Protein AF-U1PRG2-F1 (afdb_monomer_lite)

Structure (mmCIF, N/CA/C/O backbone):
data_AF-U1PRG2-F1
#
_entry.id   AF-U1PRG2-F1
#
loop_
_atom_site.group_PDB
_atom_site.id
_atom_site.type_symbol
_atom_site.label_atom_id
_atom_site.label_alt_id
_atom_site.label_comp_id
_atom_site.label_asym_id
_atom_site.label_entity_id
_atom_site.label_seq_id
_atom_site.pdbx_PDB_ins_code
_atom_site.Cartn_x
_atom_site.Cartn_y
_atom_site.Cartn_z
_atom_site.occupancy
_atom_site.B_iso_or_equiv
_atom_site.auth_seq_id
_atom_site.auth_comp_id
_atom_site.auth_asym_id
_atom_site.auth_atom_id
_atom_site.pdbx_PDB_model_num
ATOM 1 N N . ARG A 1 1 ? -8.697 2.545 30.365 1.00 56.06 1 ARG A N 1
ATOM 2 C CA . ARG A 1 1 ? -8.235 3.653 29.489 1.00 56.06 1 ARG A CA 1
ATOM 3 C C . ARG A 1 1 ? -9.426 4.117 28.669 1.00 56.06 1 ARG A C 1
ATOM 5 O O . ARG A 1 1 ? -9.929 3.310 27.898 1.00 56.06 1 ARG A O 1
ATOM 12 N N . VAL A 1 2 ? -9.858 5.362 28.855 1.00 62.38 2 VAL A N 1
ATOM 13 C CA . VAL A 1 2 ? -10.954 5.982 28.093 1.00 62.38 2 VAL A CA 1
ATOM 14 C C . VAL A 1 2 ? -10.570 6.050 26.608 1.00 62.38 2 VAL A C 1
ATOM 16 O O . VAL A 1 2 ? -9.431 6.397 26.282 1.00 62.38 2 VAL A O 1
ATOM 19 N N . LEU A 1 3 ? -11.477 5.633 25.718 1.00 66.38 3 LEU A N 1
ATOM 20 C CA . LEU A 1 3 ? -11.250 5.622 24.262 1.00 66.38 3 LEU A CA 1
ATOM 21 C C . LEU A 1 3 ? -11.693 6.925 23.596 1.00 66.38 3 LEU A C 1
ATOM 23 O O . LEU A 1 3 ? -11.062 7.350 22.633 1.00 66.38 3 LEU A O 1
ATOM 27 N N . ALA A 1 4 ? -12.755 7.530 24.119 1.00 67.94 4 ALA A N 1
ATOM 28 C CA . ALA A 1 4 ? -13.293 8.824 23.736 1.00 67.94 4 ALA A CA 1
ATOM 29 C C . ALA A 1 4 ? -14.136 9.347 24.908 1.00 67.94 4 ALA A C 1
ATOM 31 O O . ALA A 1 4 ? -14.761 8.549 25.603 1.00 67.94 4 ALA A O 1
ATOM 32 N N . ALA A 1 5 ? -14.139 10.659 25.120 1.00 66.69 5 ALA A N 1
ATOM 33 C CA . ALA A 1 5 ? -15.022 11.344 26.057 1.00 66.69 5 ALA A CA 1
ATOM 34 C C . ALA A 1 5 ? -15.540 12.613 25.376 1.00 66.69 5 ALA A C 1
ATOM 36 O O . ALA A 1 5 ? -14.806 13.244 24.611 1.00 66.69 5 ALA A O 1
ATOM 37 N N . ARG A 1 6 ? -16.801 12.964 25.623 1.00 69.38 6 ARG A N 1
ATOM 38 C CA . ARG A 1 6 ? -17.413 14.202 25.138 1.00 69.38 6 ARG A CA 1
ATO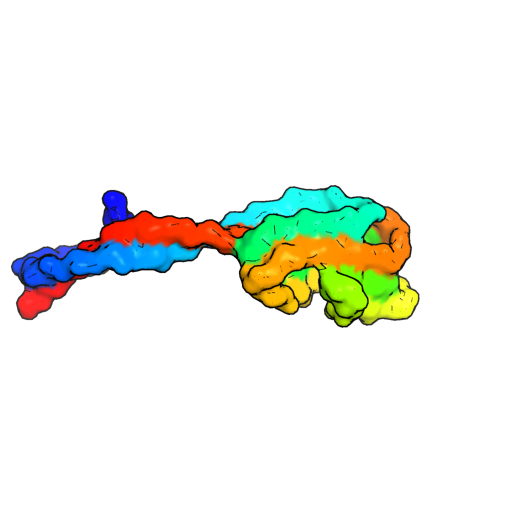M 39 C C . ARG A 1 6 ? -18.466 14.661 26.145 1.00 69.38 6 ARG A C 1
ATOM 41 O O . ARG A 1 6 ? -19.337 13.869 26.481 1.00 69.38 6 ARG A O 1
ATOM 48 N N . GLY A 1 7 ? -18.402 15.932 26.544 1.00 72.50 7 GLY A N 1
ATOM 49 C CA . GLY A 1 7 ? -19.321 16.525 27.522 1.00 72.50 7 GLY A CA 1
ATOM 50 C C . GLY A 1 7 ? -19.044 16.089 28.963 1.00 72.50 7 GLY A C 1
ATOM 51 O O . GLY A 1 7 ? -18.035 15.434 29.226 1.00 72.50 7 GLY A O 1
ATOM 52 N N . ASP A 1 8 ? -19.958 16.462 29.858 1.00 72.81 8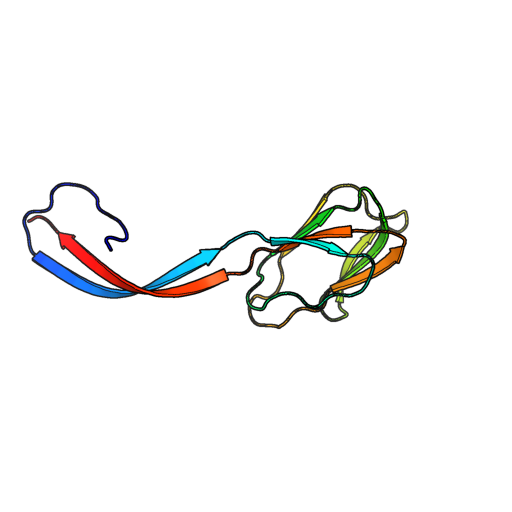 ASP A N 1
ATOM 53 C CA . ASP A 1 8 ? -19.983 16.066 31.270 1.00 72.81 8 ASP A CA 1
ATOM 54 C C . ASP A 1 8 ? -21.298 15.318 31.559 1.00 72.81 8 ASP A C 1
ATOM 56 O O . ASP A 1 8 ? -22.299 15.933 31.925 1.00 72.81 8 ASP A O 1
ATOM 60 N N . PRO A 1 9 ? -21.368 14.018 31.222 1.00 70.81 9 PRO A N 1
ATOM 61 C CA . PRO A 1 9 ? -22.609 13.260 31.283 1.00 70.81 9 PRO A CA 1
ATOM 62 C C . PRO A 1 9 ? -22.899 12.765 32.706 1.00 70.81 9 PRO A C 1
ATOM 64 O O . PRO A 1 9 ? -22.091 12.076 33.323 1.00 70.81 9 PRO A O 1
ATOM 67 N N . ASN A 1 10 ? -24.103 13.053 33.187 1.00 72.12 10 ASN A N 1
ATOM 68 C CA . ASN A 1 10 ? -24.580 12.804 34.549 1.00 72.12 10 ASN A CA 1
ATOM 69 C C . ASN A 1 10 ? -25.712 11.749 34.637 1.00 72.12 10 ASN A C 1
ATOM 71 O O . ASN A 1 10 ? -26.477 11.761 35.596 1.00 72.12 10 ASN A O 1
ATOM 75 N N . GLY A 1 11 ? -25.791 10.812 33.681 1.00 77.19 11 GLY A N 1
ATOM 76 C CA . GLY A 1 11 ? -26.823 9.757 33.622 1.00 77.19 11 GLY A CA 1
ATOM 77 C C . GLY A 1 11 ? -26.287 8.316 33.503 1.00 77.19 11 GLY A C 1
ATOM 78 O O . GLY A 1 11 ? -25.240 7.960 34.054 1.00 77.19 11 GLY A O 1
ATOM 79 N N . VAL A 1 12 ? -27.022 7.436 32.809 1.00 85.19 12 VAL A N 1
ATOM 80 C CA . VAL A 1 12 ? -26.756 5.979 32.768 1.00 85.19 12 VAL A CA 1
ATOM 81 C C . VAL A 1 12 ? -25.486 5.634 31.983 1.00 85.19 12 VAL A C 1
ATOM 83 O O . VAL A 1 12 ? -25.267 6.115 30.871 1.00 85.19 12 VAL A O 1
ATOM 86 N N . THR A 1 13 ? -24.669 4.721 32.530 1.00 85.50 13 THR A N 1
ATOM 87 C CA . THR A 1 13 ? -23.452 4.208 31.876 1.00 85.50 13 THR A CA 1
ATOM 88 C C . THR A 1 13 ? -23.661 2.823 31.256 1.00 85.50 13 THR A C 1
ATOM 90 O O . THR A 1 13 ? -23.933 1.840 31.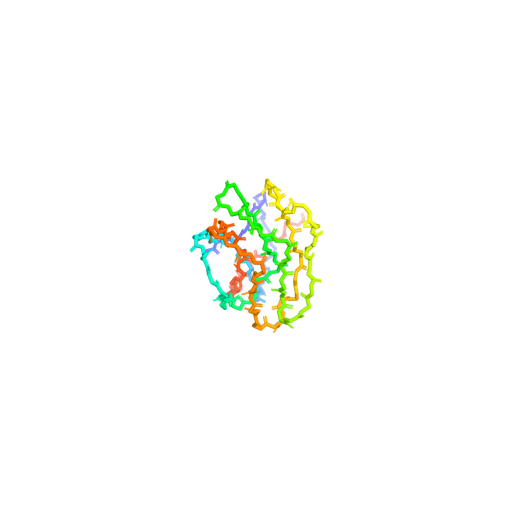944 1.00 85.50 13 THR A O 1
ATOM 93 N N . HIS A 1 14 ? -23.443 2.716 29.945 1.00 87.69 14 HIS A N 1
ATOM 94 C CA . HIS A 1 14 ? -23.423 1.462 29.195 1.00 87.69 14 HIS A CA 1
ATOM 95 C C . HIS A 1 14 ? -21.996 0.986 28.919 1.00 87.69 14 HIS A C 1
ATOM 97 O O . HIS A 1 14 ? -21.130 1.759 28.515 1.00 87.69 14 HIS A O 1
ATOM 103 N N . CYS A 1 15 ? -21.769 -0.323 29.048 1.00 90.06 15 CYS A N 1
ATOM 104 C CA . CYS A 1 15 ? -20.469 -0.954 28.830 1.00 90.06 15 CYS A CA 1
ATOM 105 C C . CYS A 1 15 ? -20.528 -2.006 27.709 1.00 90.06 15 CYS A C 1
ATOM 107 O O . CYS A 1 15 ? -21.413 -2.873 27.683 1.00 90.06 15 CYS A O 1
ATOM 109 N N . ARG A 1 16 ? -19.577 -1.944 26.766 1.00 91.94 16 ARG A N 1
ATOM 110 C CA . ARG A 1 16 ? -19.420 -2.911 25.665 1.00 91.94 16 ARG A CA 1
ATOM 111 C C . ARG A 1 16 ? -17.953 -3.255 25.416 1.00 91.94 16 ARG A C 1
ATOM 113 O O . ARG A 1 16 ? -17.068 -2.411 25.539 1.00 91.94 16 ARG A O 1
ATOM 120 N N . ILE A 1 17 ? -17.688 -4.497 25.005 1.00 94.12 17 ILE A N 1
ATOM 121 C CA . ILE A 1 17 ? -16.381 -4.882 24.459 1.00 94.12 17 ILE A CA 1
ATOM 122 C C . ILE A 1 17 ? -16.348 -4.511 22.978 1.00 94.12 17 ILE A C 1
ATOM 124 O O . ILE A 1 17 ? -17.138 -5.018 22.186 1.00 94.12 17 ILE A O 1
ATOM 128 N N . VAL A 1 18 ? -15.407 -3.653 22.601 1.00 94.06 18 VAL A N 1
ATOM 129 C CA . VAL A 1 18 ? -15.213 -3.181 21.227 1.00 94.06 18 VAL A CA 1
ATOM 130 C C . VAL A 1 18 ? -13.844 -3.594 20.696 1.00 94.06 18 VAL A C 1
ATOM 132 O O . VAL A 1 18 ? -12.909 -3.860 21.456 1.00 94.06 18 VAL A O 1
ATOM 135 N N . THR A 1 19 ? -13.704 -3.635 19.372 1.00 94.69 19 THR A N 1
ATOM 136 C CA . THR A 1 19 ? -12.414 -3.853 18.707 1.00 94.69 19 THR A CA 1
ATOM 137 C C . THR A 1 19 ? -11.898 -2.532 18.158 1.00 94.69 19 THR A C 1
ATOM 139 O O . THR A 1 19 ? -12.519 -1.941 17.282 1.00 94.69 19 THR A O 1
ATOM 142 N N . VAL A 1 20 ? -10.737 -2.086 18.635 1.00 92.44 20 VAL A N 1
ATOM 143 C CA . VAL A 1 20 ? -10.078 -0.872 18.141 1.00 92.44 20 VAL A CA 1
ATOM 144 C C . VAL A 1 20 ? -8.961 -1.256 17.185 1.00 92.44 20 VAL A C 1
ATOM 146 O O . VAL A 1 20 ? -8.086 -2.059 17.524 1.00 92.44 20 VAL A O 1
ATOM 149 N N . ALA A 1 21 ? -8.983 -0.658 15.998 1.00 91.38 21 ALA A N 1
ATOM 150 C CA . ALA A 1 21 ? -7.942 -0.786 14.992 1.00 91.38 21 ALA A CA 1
ATOM 151 C C . ALA A 1 21 ? -6.925 0.357 15.117 1.00 91.38 21 ALA A C 1
ATOM 153 O O . ALA A 1 21 ? -7.284 1.514 15.322 1.00 91.38 21 ALA A O 1
ATOM 154 N N . ARG A 1 22 ? -5.640 0.035 14.969 1.00 92.38 22 ARG A N 1
ATOM 155 C CA . ARG A 1 22 ? -4.553 1.005 14.836 1.00 92.38 22 ARG A CA 1
ATOM 156 C C . ARG A 1 22 ? -3.713 0.649 13.624 1.00 92.38 22 ARG A C 1
ATOM 158 O O . ARG A 1 22 ? -3.254 -0.486 13.503 1.00 92.38 22 ARG A O 1
ATOM 165 N N . THR A 1 23 ? -3.481 1.639 12.777 1.00 93.62 23 THR A N 1
ATOM 166 C CA . THR A 1 23 ? -2.584 1.538 11.629 1.00 93.62 23 THR A CA 1
ATOM 167 C C . THR A 1 23 ? -1.308 2.301 11.946 1.00 93.62 23 THR A C 1
ATOM 169 O O . THR A 1 23 ? -1.361 3.431 12.424 1.00 93.62 23 THR A O 1
ATOM 172 N N . THR A 1 24 ? -0.158 1.673 11.721 1.00 93.44 24 THR A N 1
ATOM 173 C CA . THR A 1 24 ? 1.150 2.310 11.918 1.00 93.44 24 THR A CA 1
ATOM 174 C C . THR A 1 24 ? 1.978 2.096 10.659 1.00 93.44 24 THR A C 1
ATOM 176 O O . THR A 1 24 ? 2.285 0.935 10.369 1.00 93.44 24 THR A O 1
ATOM 179 N N . PRO A 1 25 ? 2.326 3.165 9.919 1.00 95.94 25 PRO A N 1
ATOM 180 C CA . PRO A 1 25 ? 3.152 3.057 8.724 1.00 95.94 25 PRO A CA 1
ATOM 181 C C . PRO A 1 25 ? 4.502 2.402 9.026 1.00 95.94 25 PRO A C 1
ATOM 183 O O . PRO A 1 25 ? 5.077 2.595 10.100 1.00 95.94 25 PRO A O 1
ATOM 186 N N . ARG A 1 26 ? 4.996 1.602 8.084 1.00 95.81 26 ARG A N 1
ATOM 187 C CA . ARG A 1 26 ? 6.314 0.964 8.131 1.00 95.81 26 ARG A CA 1
ATOM 188 C C . ARG A 1 26 ? 6.994 1.140 6.787 1.00 95.81 26 ARG A C 1
ATOM 190 O O . ARG A 1 26 ? 6.493 0.609 5.794 1.00 95.81 26 ARG A O 1
ATOM 197 N N . THR A 1 27 ? 8.123 1.834 6.791 1.00 97.62 27 THR A N 1
ATOM 198 C CA . THR A 1 27 ? 8.919 2.124 5.597 1.00 97.62 27 THR A CA 1
ATOM 199 C C . THR A 1 27 ? 10.176 1.267 5.577 1.00 97.62 27 THR A C 1
ATOM 201 O O . THR A 1 27 ? 10.794 1.044 6.617 1.00 97.62 27 THR A O 1
ATOM 204 N N . ARG A 1 28 ? 10.532 0.750 4.400 1.00 97.25 28 ARG A N 1
ATOM 205 C CA . ARG A 1 28 ? 11.785 0.024 4.163 1.00 97.25 28 ARG A CA 1
ATOM 206 C C . ARG A 1 28 ? 12.210 0.115 2.704 1.00 97.25 28 ARG A C 1
ATOM 208 O O . ARG A 1 28 ? 11.364 0.222 1.824 1.00 97.25 28 ARG A O 1
ATOM 215 N N . HIS A 1 29 ? 13.503 -0.026 2.470 1.00 98.00 29 HIS A N 1
ATOM 216 C CA . HIS A 1 29 ? 14.093 -0.135 1.143 1.00 98.00 29 HIS A CA 1
ATOM 217 C C . HIS A 1 29 ? 14.190 -1.601 0.720 1.00 98.00 29 HIS A C 1
ATOM 219 O O . HIS A 1 29 ? 14.585 -2.452 1.521 1.00 98.00 29 HIS A O 1
ATOM 225 N N . VAL A 1 30 ? 13.797 -1.911 -0.516 1.00 97.50 30 VAL A N 1
ATOM 226 C CA . VAL A 1 30 ? 13.832 -3.273 -1.059 1.00 97.50 30 VAL A CA 1
ATOM 227 C C . VAL A 1 30 ? 14.355 -3.282 -2.493 1.00 97.50 30 VAL A C 1
ATOM 229 O O . VAL A 1 30 ? 13.889 -2.528 -3.337 1.00 97.50 30 VAL A O 1
ATOM 232 N N . SER A 1 31 ? 15.304 -4.173 -2.769 1.00 95.38 31 SER A N 1
ATOM 233 C CA . SER A 1 31 ? 15.866 -4.425 -4.108 1.00 95.38 31 SER A CA 1
ATOM 234 C C . SER A 1 31 ? 15.445 -5.781 -4.686 1.00 95.38 31 SER A C 1
ATOM 236 O O . SER A 1 31 ? 15.833 -6.161 -5.784 1.00 95.38 31 SER A O 1
ATOM 238 N N . ARG A 1 32 ? 14.649 -6.546 -3.932 1.00 94.62 32 ARG A N 1
ATOM 239 C CA . ARG A 1 32 ? 14.153 -7.871 -4.313 1.00 94.62 32 ARG A CA 1
ATOM 240 C C . ARG A 1 32 ? 12.734 -8.083 -3.814 1.00 94.62 32 ARG A C 1
ATOM 242 O O . ARG A 1 32 ? 12.213 -7.310 -3.007 1.00 94.62 32 ARG A O 1
ATOM 249 N N . ALA A 1 33 ? 12.124 -9.170 -4.272 1.00 97.00 33 ALA A N 1
ATOM 250 C CA . ALA A 1 33 ? 10.794 -9.555 -3.835 1.00 97.00 33 ALA A CA 1
ATOM 251 C C . ALA A 1 33 ? 10.712 -9.701 -2.307 1.00 97.00 33 ALA A C 1
ATOM 253 O O . ALA A 1 33 ? 11.623 -10.226 -1.663 1.00 97.00 33 ALA A O 1
ATOM 254 N N . VAL A 1 34 ? 9.597 -9.257 -1.731 1.00 97.31 34 VAL A N 1
ATOM 255 C CA . VAL A 1 34 ? 9.439 -9.163 -0.284 1.00 97.31 34 VAL A CA 1
ATOM 256 C C . VAL A 1 34 ? 8.029 -9.539 0.156 1.00 97.31 34 VAL A C 1
ATOM 258 O O . VAL A 1 34 ? 7.033 -9.155 -0.458 1.00 97.31 34 VAL A O 1
ATOM 261 N N . THR A 1 35 ? 7.938 -10.273 1.260 1.00 96.62 35 THR A N 1
ATOM 262 C CA . THR A 1 35 ? 6.663 -10.559 1.921 1.00 96.62 35 THR A CA 1
ATOM 263 C C . THR A 1 35 ? 6.299 -9.409 2.855 1.00 96.62 35 THR A C 1
ATOM 265 O O . THR A 1 35 ? 7.139 -8.879 3.593 1.00 96.62 35 THR A O 1
ATOM 268 N N . LEU A 1 36 ? 5.043 -8.983 2.803 1.00 93.69 36 LEU A N 1
ATOM 269 C CA . LEU A 1 36 ? 4.510 -7.917 3.638 1.00 93.69 36 LEU A CA 1
ATOM 270 C C . LEU A 1 36 ? 3.913 -8.461 4.934 1.00 93.69 36 LEU A C 1
ATOM 272 O O . LEU A 1 36 ? 3.422 -9.593 4.966 1.00 93.69 36 LEU A O 1
ATOM 276 N N . PRO A 1 37 ? 3.866 -7.635 5.992 1.00 91.00 37 PRO A N 1
ATOM 277 C CA . PRO A 1 37 ? 3.054 -7.942 7.155 1.00 91.00 37 PRO A CA 1
ATOM 278 C C . PRO A 1 37 ? 1.598 -8.227 6.758 1.00 91.00 37 PRO A C 1
ATOM 280 O O . PRO A 1 37 ? 1.033 -7.579 5.869 1.00 91.00 37 PRO A O 1
ATOM 283 N N . ARG A 1 38 ? 0.959 -9.172 7.455 1.00 88.31 38 ARG A N 1
ATOM 284 C CA . ARG A 1 38 ? -0.480 -9.423 7.291 1.00 88.31 38 ARG A CA 1
ATOM 285 C C . ARG A 1 38 ? -1.281 -8.157 7.600 1.00 88.31 38 ARG A C 1
ATOM 287 O O . ARG A 1 38 ? -0.837 -7.303 8.367 1.00 88.31 38 ARG A O 1
ATOM 294 N N . ARG A 1 39 ? -2.496 -8.076 7.046 1.00 90.44 39 ARG A N 1
ATOM 295 C CA . ARG A 1 39 ? -3.416 -6.939 7.236 1.00 90.44 39 ARG A CA 1
ATOM 296 C C . ARG A 1 39 ? -2.825 -5.606 6.770 1.00 90.44 39 ARG A C 1
ATOM 298 O O . ARG A 1 39 ? -3.070 -4.578 7.392 1.00 90.44 39 ARG A O 1
ATOM 305 N N . THR A 1 40 ? -2.069 -5.633 5.678 1.00 92.81 40 THR A N 1
ATOM 306 C CA . THR A 1 40 ? -1.640 -4.435 4.949 1.00 92.81 40 THR A CA 1
ATOM 307 C C . THR A 1 40 ? -2.715 -4.111 3.908 1.00 92.81 40 THR A C 1
ATOM 309 O O . THR A 1 40 ? -2.846 -4.880 2.964 1.00 92.81 40 THR A O 1
ATOM 312 N N . PRO A 1 41 ? -3.532 -3.055 4.080 1.00 91.38 41 PRO A N 1
ATOM 313 C CA . PRO A 1 41 ? -4.585 -2.679 3.137 1.00 91.38 41 PRO A CA 1
ATOM 314 C C . PRO A 1 41 ? -4.068 -1.850 1.962 1.00 91.38 41 PRO A C 1
ATOM 316 O O . PRO A 1 41 ? -4.746 -1.740 0.949 1.00 91.38 41 PRO A O 1
ATOM 319 N N . ARG A 1 42 ? -2.896 -1.237 2.130 1.00 94.38 42 ARG A N 1
ATOM 320 C CA . ARG A 1 42 ? -2.329 -0.250 1.226 1.00 94.38 42 ARG A CA 1
ATOM 321 C C . ARG A 1 42 ? -0.818 -0.355 1.236 1.00 94.38 42 ARG A C 1
ATOM 323 O O . ARG A 1 42 ? -0.216 -0.578 2.294 1.00 94.38 42 ARG A O 1
ATOM 330 N N . ILE A 1 43 ? -0.235 -0.159 0.066 1.00 96.69 43 ILE A N 1
ATOM 331 C CA . I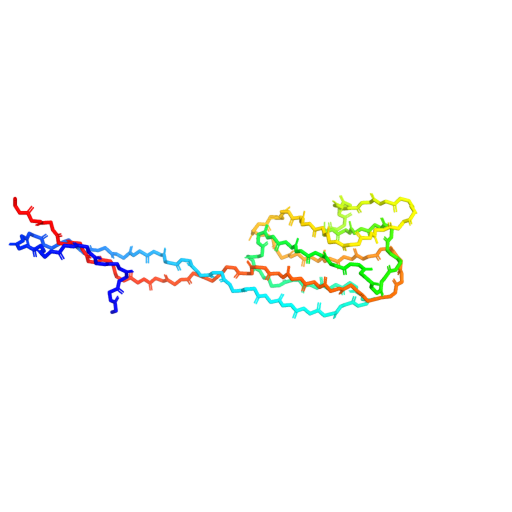LE A 1 43 ? 1.201 -0.087 -0.149 1.00 96.69 43 ILE A CA 1
ATOM 332 C C . ILE A 1 43 ? 1.476 1.194 -0.925 1.00 96.69 43 ILE A C 1
ATOM 334 O O . ILE A 1 43 ? 0.829 1.447 -1.937 1.00 96.69 43 ILE A O 1
ATOM 338 N N . GLN A 1 44 ? 2.428 1.985 -0.454 1.00 98.38 44 GLN A N 1
ATOM 339 C CA . GLN A 1 44 ? 2.988 3.099 -1.199 1.00 98.38 44 GLN A CA 1
ATOM 340 C C . GLN A 1 44 ? 4.403 2.730 -1.636 1.00 98.38 44 GLN A C 1
ATOM 342 O O . GLN A 1 44 ? 5.193 2.208 -0.846 1.00 98.38 44 GLN A O 1
ATOM 347 N N . PHE A 1 45 ? 4.688 2.993 -2.899 1.00 98.44 45 PHE A N 1
ATOM 348 C CA . PHE A 1 45 ? 5.962 2.777 -3.559 1.00 98.44 45 PHE A CA 1
ATOM 349 C C . PHE A 1 45 ? 6.587 4.124 -3.879 1.00 98.44 45 PHE A C 1
ATOM 351 O O . PHE A 1 45 ? 5.871 5.074 -4.197 1.00 98.44 45 PHE A O 1
ATOM 358 N N . ASP A 1 46 ? 7.906 4.176 -3.824 1.00 98.50 46 ASP A N 1
ATOM 359 C CA . ASP A 1 46 ? 8.716 5.274 -4.325 1.00 98.50 46 ASP A CA 1
ATOM 360 C C . ASP A 1 46 ? 9.888 4.684 -5.117 1.00 98.50 46 ASP A C 1
ATOM 362 O O . ASP A 1 46 ? 10.626 3.821 -4.623 1.00 98.50 46 ASP A O 1
ATOM 366 N N . PHE A 1 47 ? 9.981 5.110 -6.375 1.00 98.25 47 PHE A N 1
ATOM 367 C CA . PHE A 1 47 ? 10.886 4.582 -7.389 1.00 98.25 47 PHE A CA 1
ATOM 368 C C . PHE A 1 47 ? 12.084 5.500 -7.665 1.00 98.25 47 PHE A C 1
ATOM 370 O O . PHE A 1 47 ? 12.792 5.274 -8.638 1.00 98.25 47 PHE A O 1
ATOM 377 N N . ALA A 1 48 ? 12.346 6.514 -6.830 1.00 97.19 48 ALA A N 1
ATOM 378 C CA . ALA A 1 48 ? 13.416 7.492 -7.062 1.00 97.19 48 ALA A CA 1
ATOM 379 C C . ALA A 1 48 ? 14.807 6.875 -7.324 1.00 97.19 48 ALA A C 1
ATOM 381 O O . ALA A 1 48 ? 15.609 7.462 -8.042 1.00 97.19 48 ALA A O 1
ATOM 382 N N . ASN A 1 49 ? 15.081 5.686 -6.774 1.00 95.56 49 ASN A N 1
ATOM 383 C CA . ASN A 1 49 ? 16.363 4.981 -6.898 1.00 95.56 49 ASN A CA 1
ATOM 384 C C . ASN A 1 49 ? 16.234 3.631 -7.630 1.00 95.56 49 ASN A C 1
ATOM 386 O O . ASN A 1 49 ? 16.980 2.689 -7.338 1.00 95.56 49 ASN A O 1
ATOM 390 N N . ALA A 1 50 ? 15.252 3.491 -8.524 1.00 96.69 50 ALA A N 1
ATOM 391 C CA . ALA A 1 50 ? 14.968 2.235 -9.209 1.00 96.69 50 ALA A CA 1
ATOM 392 C C . ALA A 1 50 ? 14.562 2.434 -10.677 1.00 96.69 50 ALA A C 1
ATOM 394 O O . ALA A 1 50 ? 13.888 3.396 -11.024 1.00 96.69 50 ALA A O 1
ATOM 395 N N . SER A 1 51 ? 14.925 1.473 -11.524 1.00 96.44 51 SER A N 1
ATOM 396 C CA . SER A 1 51 ? 14.432 1.340 -12.896 1.00 96.44 51 SER A CA 1
ATOM 397 C C . SER A 1 51 ? 13.534 0.107 -12.943 1.00 96.44 51 SER A C 1
ATOM 399 O O . SER A 1 51 ? 13.988 -1.000 -13.225 1.00 96.44 51 SER A O 1
ATOM 401 N N . VAL A 1 52 ? 12.276 0.275 -12.524 1.00 97.81 52 VAL A N 1
ATOM 402 C CA . VAL A 1 52 ? 11.284 -0.807 -12.416 1.00 97.81 52 VAL A CA 1
ATOM 403 C C . VAL A 1 52 ? 10.160 -0.557 -13.399 1.00 97.81 52 VAL A C 1
ATOM 405 O O . VAL A 1 52 ? 9.489 0.460 -13.309 1.00 97.81 52 VAL A O 1
ATOM 408 N N . GLU A 1 53 ? 9.887 -1.504 -14.285 1.00 98.25 53 GLU A N 1
ATOM 409 C CA . GLU A 1 53 ? 8.796 -1.385 -15.258 1.00 98.25 53 GLU A CA 1
ATOM 410 C C . GLU A 1 53 ? 7.469 -1.886 -14.698 1.00 98.25 53 GLU A C 1
ATOM 412 O O . GLU A 1 53 ? 6.411 -1.326 -14.984 1.00 98.25 53 GLU A O 1
ATOM 417 N N . ARG A 1 54 ? 7.503 -2.967 -13.908 1.00 98.44 54 ARG A N 1
ATOM 418 C CA . ARG A 1 54 ? 6.296 -3.622 -13.389 1.00 98.44 54 ARG A CA 1
ATOM 419 C C . ARG A 1 54 ? 6.437 -3.977 -11.921 1.00 98.44 54 ARG A C 1
ATOM 421 O O . ARG A 1 54 ? 7.452 -4.512 -11.474 1.00 98.44 54 ARG A O 1
ATOM 428 N N . VAL A 1 55 ? 5.353 -3.771 -11.181 1.00 98.19 55 VAL A N 1
ATOM 429 C CA . VAL A 1 55 ? 5.186 -4.281 -9.818 1.00 98.19 55 VAL A CA 1
ATOM 430 C C . VAL A 1 55 ? 4.106 -5.342 -9.822 1.00 98.19 55 VAL A C 1
ATOM 432 O O . VAL A 1 55 ? 3.013 -5.128 -10.351 1.00 98.19 55 VAL A O 1
ATOM 435 N N . ARG A 1 56 ? 4.384 -6.474 -9.174 1.00 97.81 56 ARG A N 1
ATOM 436 C CA . ARG A 1 56 ? 3.393 -7.518 -8.923 1.00 97.81 56 ARG A CA 1
ATOM 437 C C . ARG A 1 56 ? 3.104 -7.690 -7.446 1.00 97.81 56 ARG A C 1
ATOM 439 O O . ARG A 1 56 ? 4.016 -7.693 -6.624 1.00 97.81 56 ARG A O 1
ATOM 446 N N . VAL A 1 57 ? 1.837 -7.928 -7.132 1.00 95.62 57 VAL A N 1
ATOM 447 C CA . VAL A 1 57 ? 1.367 -8.365 -5.816 1.00 95.62 57 VAL A CA 1
ATOM 448 C C . VAL A 1 57 ? 0.730 -9.736 -5.984 1.00 95.62 57 VAL A C 1
ATOM 450 O O . VAL A 1 57 ? -0.229 -9.892 -6.736 1.00 95.62 57 VAL A O 1
ATOM 453 N N . ASN A 1 58 ? 1.277 -10.744 -5.305 1.00 94.19 58 ASN A N 1
ATOM 454 C CA . ASN A 1 58 ? 0.857 -12.143 -5.439 1.00 94.19 58 ASN A CA 1
ATOM 455 C C . ASN A 1 58 ? 0.793 -12.602 -6.910 1.00 94.19 58 ASN A C 1
ATOM 457 O O . ASN A 1 58 ? -0.161 -13.251 -7.326 1.00 94.19 58 ASN A O 1
ATOM 461 N N . GLY A 1 59 ? 1.788 -12.209 -7.712 1.00 92.50 59 GLY A N 1
ATOM 462 C CA . GLY A 1 59 ? 1.876 -12.563 -9.133 1.00 92.50 59 GLY A CA 1
ATOM 463 C C . GLY A 1 59 ? 0.987 -11.739 -10.074 1.00 92.50 59 GLY A C 1
ATOM 464 O O . GLY A 1 59 ? 1.147 -11.843 -11.285 1.00 92.50 59 GLY A O 1
ATOM 465 N N . ARG A 1 60 ? 0.105 -10.871 -9.564 1.00 94.69 60 ARG A N 1
ATOM 466 C CA . ARG A 1 60 ? -0.715 -9.972 -10.393 1.00 94.69 60 ARG A CA 1
ATOM 467 C C . ARG A 1 60 ? -0.023 -8.636 -10.583 1.00 94.69 60 ARG A C 1
ATOM 469 O O . ARG A 1 60 ? 0.413 -8.050 -9.596 1.00 94.69 60 ARG A O 1
ATOM 476 N N . VAL A 1 61 ? 0.059 -8.154 -11.820 1.00 97.00 61 VAL A N 1
ATOM 477 C CA . VAL A 1 61 ? 0.587 -6.815 -12.124 1.00 97.00 61 VAL A CA 1
ATOM 478 C C . VAL A 1 61 ? -0.364 -5.771 -11.545 1.00 97.00 61 VAL A C 1
ATOM 480 O O . VAL A 1 61 ? -1.557 -5.804 -11.826 1.00 97.00 61 VAL A O 1
ATOM 483 N N . VAL A 1 62 ? 0.164 -4.883 -10.704 1.00 97.00 62 VAL A N 1
ATOM 484 C CA . VAL A 1 62 ? -0.597 -3.793 -10.066 1.00 97.00 62 VAL A CA 1
ATOM 485 C C . VAL A 1 62 ? -0.142 -2.412 -10.520 1.00 97.00 62 VAL A C 1
ATOM 487 O O . VAL A 1 62 ? -0.897 -1.456 -10.408 1.00 97.00 62 VAL A O 1
ATOM 490 N N . LEU A 1 63 ? 1.086 -2.311 -11.026 1.00 97.81 63 LEU A N 1
ATOM 491 C CA . LEU A 1 63 ? 1.647 -1.120 -11.650 1.00 97.81 63 LEU A CA 1
ATOM 492 C C . LEU A 1 63 ? 2.464 -1.579 -12.852 1.00 97.81 63 LEU A C 1
ATOM 494 O O . LEU A 1 63 ? 3.194 -2.569 -12.747 1.00 97.81 63 LEU A O 1
ATOM 498 N N . ALA A 1 64 ? 2.347 -0.864 -13.964 1.00 97.81 64 ALA A N 1
ATOM 499 C CA . ALA A 1 64 ? 3.157 -1.079 -15.151 1.00 97.81 64 ALA A CA 1
ATOM 500 C C . ALA A 1 64 ? 3.370 0.247 -15.884 1.00 97.81 64 ALA A C 1
ATOM 502 O O . ALA A 1 64 ? 2.411 0.984 -16.113 1.00 97.81 64 ALA A O 1
ATOM 503 N N . ARG A 1 65 ? 4.615 0.525 -16.268 1.00 97.00 65 ARG A N 1
ATOM 504 C CA . ARG A 1 65 ? 4.981 1.590 -17.202 1.00 97.00 65 ARG A CA 1
ATOM 505 C C . ARG A 1 65 ? 6.169 1.098 -18.038 1.00 97.00 65 ARG A C 1
ATOM 507 O O . ARG A 1 65 ? 7.202 0.812 -17.436 1.00 97.00 65 ARG A O 1
ATOM 514 N N . PRO A 1 66 ? 6.035 0.986 -19.374 1.00 92.19 66 PRO A N 1
ATOM 515 C CA . PRO A 1 66 ? 7.110 0.495 -20.242 1.00 92.19 66 PRO A CA 1
ATOM 516 C C . PRO A 1 66 ? 8.421 1.272 -20.090 1.00 92.19 66 PRO A C 1
ATOM 518 O O . PRO A 1 66 ? 9.476 0.663 -20.010 1.00 92.19 66 PRO A O 1
ATOM 521 N N . ASP A 1 67 ? 8.341 2.594 -19.932 1.00 93.00 67 ASP A N 1
ATOM 522 C CA . ASP A 1 67 ? 9.523 3.464 -19.818 1.00 93.00 67 ASP A CA 1
ATOM 523 C C . ASP A 1 67 ? 10.055 3.594 -18.375 1.00 93.00 67 ASP A C 1
ATOM 525 O O . ASP A 1 67 ? 10.842 4.487 -18.065 1.00 93.00 67 ASP A O 1
ATOM 529 N N . GLY A 1 68 ? 9.594 2.731 -17.465 1.00 95.12 6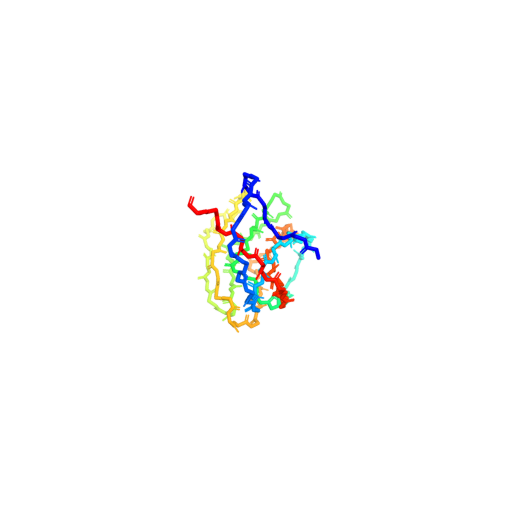8 GLY A N 1
ATOM 530 C CA . GLY A 1 68 ? 9.954 2.749 -16.049 1.00 95.12 68 GLY A CA 1
ATOM 531 C C . GLY A 1 68 ? 8.989 3.550 -15.169 1.00 95.12 68 GLY A C 1
ATOM 532 O O . GLY A 1 68 ? 8.528 4.645 -15.489 1.00 95.12 68 GLY A O 1
ATOM 533 N N . LEU A 1 69 ? 8.657 2.986 -14.012 1.00 97.44 69 LEU A N 1
ATOM 534 C CA . LEU A 1 69 ? 7.879 3.632 -12.963 1.00 97.44 69 LEU A CA 1
ATOM 535 C C . LEU A 1 69 ? 8.732 4.703 -12.282 1.00 97.44 69 LEU A C 1
ATOM 537 O O . LEU A 1 69 ? 9.875 4.458 -11.911 1.00 97.44 69 LEU A O 1
ATOM 541 N N . THR A 1 70 ? 8.152 5.884 -12.088 1.00 96.81 70 THR A N 1
ATOM 542 C CA . THR A 1 70 ? 8.832 7.049 -11.515 1.00 96.81 70 THR A CA 1
ATOM 543 C C . THR A 1 70 ? 7.992 7.675 -10.408 1.00 96.81 70 THR A C 1
ATOM 545 O O . THR A 1 70 ? 6.772 7.496 -10.354 1.00 96.81 70 THR A O 1
ATOM 548 N N . GLY A 1 71 ? 8.646 8.410 -9.506 1.00 97.12 71 GLY A N 1
ATOM 549 C CA . GLY A 1 71 ? 7.980 9.087 -8.397 1.00 97.12 71 GLY A CA 1
ATOM 550 C C . GLY A 1 71 ? 7.318 8.113 -7.423 1.00 97.12 71 GLY A C 1
ATOM 551 O O . GLY A 1 71 ? 7.864 7.052 -7.120 1.00 97.12 71 GLY A O 1
ATOM 552 N N . THR A 1 72 ? 6.137 8.486 -6.925 1.00 98.06 72 THR A N 1
ATOM 553 C CA . THR A 1 72 ? 5.399 7.694 -5.936 1.00 98.06 72 THR A CA 1
ATOM 554 C C . THR A 1 72 ? 4.114 7.112 -6.512 1.00 98.06 72 THR A C 1
ATOM 556 O O . THR A 1 72 ? 3.436 7.742 -7.321 1.00 98.06 72 THR A O 1
ATOM 559 N N . ALA A 1 73 ? 3.752 5.910 -6.068 1.00 97.88 73 ALA A N 1
ATOM 560 C CA . ALA A 1 73 ? 2.497 5.264 -6.437 1.00 97.88 73 ALA A CA 1
ATOM 561 C C . ALA A 1 73 ? 1.867 4.580 -5.227 1.00 97.88 73 ALA A C 1
ATOM 563 O O . ALA A 1 73 ? 2.565 4.010 -4.390 1.00 97.88 73 ALA A O 1
ATOM 564 N N . THR A 1 74 ? 0.538 4.598 -5.142 1.00 97.94 74 THR A N 1
ATOM 565 C CA . THR A 1 74 ? -0.209 3.916 -4.080 1.00 97.94 74 THR A CA 1
ATOM 566 C C . THR A 1 74 ? -1.092 2.835 -4.677 1.00 97.94 74 THR A C 1
ATOM 568 O O . THR A 1 74 ? -1.824 3.083 -5.628 1.00 97.94 74 THR A O 1
ATOM 571 N N . VAL A 1 75 ? -1.038 1.640 -4.093 1.00 96.06 75 VAL A N 1
ATOM 572 C CA . VAL A 1 75 ? -1.865 0.496 -4.479 1.00 96.06 75 VAL A CA 1
ATOM 573 C C . VAL A 1 75 ? -2.646 0.023 -3.261 1.00 96.06 75 VAL A C 1
ATOM 575 O O . VAL A 1 75 ? -2.062 -0.325 -2.227 1.00 96.06 75 VAL A O 1
ATOM 578 N N . ASP A 1 76 ? -3.969 -0.028 -3.393 1.00 94.12 76 ASP A N 1
ATOM 579 C CA . ASP A 1 76 ? -4.832 -0.699 -2.429 1.00 94.12 76 ASP A CA 1
ATOM 580 C C . ASP A 1 76 ? -4.851 -2.208 -2.714 1.00 94.12 76 ASP A C 1
ATOM 582 O O . ASP A 1 76 ? -4.938 -2.669 -3.851 1.00 94.12 76 ASP A O 1
ATOM 586 N N . VAL A 1 77 ? -4.726 -3.002 -1.656 1.00 88.62 77 VAL A N 1
ATOM 587 C CA . VAL A 1 77 ? -4.515 -4.450 -1.727 1.00 88.62 77 VAL A CA 1
ATOM 588 C C . VAL A 1 77 ? -5.418 -5.181 -0.737 1.00 88.62 77 VAL A C 1
ATOM 590 O O . VAL A 1 77 ? -5.919 -4.620 0.241 1.00 88.62 77 VAL A O 1
ATOM 593 N N . SER A 1 78 ? -5.637 -6.477 -0.972 1.00 81.69 78 SER A N 1
ATOM 594 C CA . SER A 1 78 ? -6.481 -7.281 -0.086 1.00 81.69 78 SER A CA 1
ATOM 595 C C . SER A 1 78 ? -5.904 -7.359 1.328 1.00 81.69 78 SER A C 1
ATOM 597 O O . SER A 1 78 ? -4.787 -7.822 1.548 1.00 81.69 78 SER A O 1
ATOM 599 N N . ARG A 1 79 ? -6.732 -7.007 2.318 1.00 71.81 79 ARG A N 1
ATOM 600 C CA . ARG A 1 79 ? -6.376 -7.045 3.749 1.00 71.81 79 ARG A CA 1
ATOM 601 C C . ARG A 1 79 ? -6.297 -8.464 4.317 1.00 71.81 79 ARG A C 1
ATOM 603 O O . ARG A 1 79 ? -5.820 -8.645 5.438 1.00 71.81 79 ARG A O 1
ATOM 610 N N . ARG A 1 80 ? -6.849 -9.451 3.601 1.00 73.56 80 ARG A N 1
ATOM 611 C CA . ARG A 1 80 ? -7.064 -10.819 4.106 1.00 73.56 80 ARG A CA 1
ATOM 612 C C . ARG A 1 80 ? -5.934 -11.782 3.733 1.00 73.56 80 ARG A C 1
ATOM 614 O O . ARG A 1 80 ? -5.737 -12.767 4.442 1.00 73.56 80 ARG A O 1
ATOM 621 N N . ALA A 1 81 ? -5.168 -11.478 2.687 1.00 77.88 81 ALA A N 1
ATOM 622 C CA . ALA A 1 81 ? -4.055 -12.306 2.235 1.00 77.88 81 ALA A CA 1
ATOM 623 C C . ALA A 1 81 ? -2.716 -11.854 2.841 1.00 77.88 81 ALA A C 1
ATOM 625 O O . ALA A 1 81 ? -2.506 -10.672 3.123 1.00 77.88 81 ALA A O 1
ATOM 626 N N . THR A 1 82 ? -1.790 -12.799 3.020 1.00 88.25 82 THR A N 1
ATOM 627 C CA . THR A 1 82 ? -0.365 -12.460 3.119 1.00 88.25 82 THR A CA 1
ATOM 628 C C . THR A 1 82 ? 0.101 -12.079 1.717 1.00 88.25 82 THR A C 1
ATOM 630 O O . THR A 1 82 ? -0.140 -12.820 0.765 1.00 88.25 82 THR A O 1
ATOM 633 N N . LEU A 1 83 ? 0.706 -10.902 1.579 1.00 92.88 83 LEU A N 1
ATOM 634 C CA . LEU A 1 83 ? 1.063 -10.345 0.278 1.00 92.88 83 LEU A CA 1
ATOM 635 C C . LEU A 1 83 ? 2.557 -10.511 0.027 1.00 92.88 83 LEU A C 1
ATOM 637 O O . LEU A 1 83 ? 3.371 -10.191 0.893 1.00 92.88 83 LEU A O 1
ATOM 641 N N . ARG A 1 84 ? 2.912 -10.958 -1.173 1.00 96.06 84 ARG A N 1
ATOM 642 C CA . ARG A 1 84 ? 4.272 -10.939 -1.701 1.00 96.06 84 ARG A CA 1
ATOM 643 C C . ARG A 1 84 ? 4.343 -9.930 -2.835 1.00 96.06 84 ARG A C 1
ATOM 645 O O . ARG A 1 84 ? 3.589 -10.031 -3.799 1.00 96.06 84 ARG A O 1
ATOM 652 N N . VAL A 1 85 ? 5.250 -8.974 -2.702 1.00 97.12 85 VAL A N 1
ATOM 653 C CA . VAL A 1 85 ? 5.537 -7.956 -3.713 1.00 97.12 85 VAL A CA 1
ATOM 654 C C . VAL A 1 85 ? 6.778 -8.378 -4.486 1.00 97.12 85 VAL A C 1
ATOM 656 O O . VAL A 1 85 ? 7.748 -8.827 -3.875 1.00 97.12 85 VAL A O 1
ATOM 659 N N . SER A 1 86 ? 6.768 -8.235 -5.806 1.00 98.12 86 SER A N 1
ATOM 660 C CA . SER A 1 86 ? 7.943 -8.432 -6.660 1.00 98.12 86 SER A CA 1
ATOM 661 C C . SER A 1 86 ? 8.021 -7.362 -7.741 1.00 98.12 86 SER A C 1
ATOM 663 O O . SER A 1 86 ? 7.001 -6.791 -8.123 1.00 98.12 86 SER A O 1
ATOM 665 N N . PHE A 1 87 ? 9.229 -7.134 -8.241 1.00 98.00 87 PHE A N 1
ATOM 666 C CA . PHE A 1 87 ? 9.560 -6.068 -9.180 1.00 98.00 87 PHE A CA 1
ATOM 667 C C . PHE A 1 87 ? 10.199 -6.678 -10.428 1.00 98.00 87 PHE A C 1
ATOM 669 O O . PHE A 1 87 ? 10.967 -7.632 -10.306 1.00 98.00 87 PHE A O 1
ATOM 676 N N . GLU A 1 88 ? 9.874 -6.145 -11.601 1.00 97.69 88 GLU A N 1
ATOM 677 C CA . GLU A 1 88 ? 10.657 -6.345 -12.823 1.00 97.69 88 GLU A CA 1
ATOM 678 C C . GLU A 1 88 ? 11.479 -5.090 -13.076 1.00 97.69 88 GLU A C 1
ATOM 680 O O . GLU A 1 88 ? 10.906 -4.019 -13.280 1.00 97.69 88 GLU A O 1
ATOM 685 N N . GLY A 1 89 ? 12.801 -5.226 -13.017 1.00 95.25 89 GLY A N 1
ATOM 686 C CA . GLY A 1 89 ? 13.738 -4.116 -13.128 1.00 95.25 89 GLY A CA 1
ATOM 687 C C . GLY A 1 89 ? 14.840 -4.175 -12.073 1.00 95.25 89 GLY A C 1
ATOM 688 O O . GLY A 1 89 ? 15.030 -5.203 -11.417 1.00 95.25 89 GLY A O 1
ATOM 689 N N . THR A 1 90 ? 15.565 -3.073 -11.909 1.00 96.19 90 THR A N 1
ATOM 690 C CA . THR A 1 90 ? 16.746 -2.971 -11.037 1.00 96.19 90 THR A CA 1
ATOM 691 C C . THR A 1 90 ? 16.663 -1.774 -10.084 1.00 96.19 90 THR A C 1
ATOM 693 O O . THR A 1 90 ? 15.794 -0.909 -10.200 1.00 96.19 90 THR A O 1
ATOM 696 N N . GLY A 1 91 ? 17.573 -1.730 -9.109 1.00 95.50 91 GLY A N 1
ATOM 697 C CA . GLY A 1 91 ? 17.660 -0.661 -8.113 1.00 95.50 91 GLY A CA 1
ATOM 698 C C . GLY A 1 91 ? 16.867 -0.943 -6.838 1.00 95.50 91 GLY A C 1
ATOM 699 O O . GLY A 1 91 ? 16.534 -2.087 -6.523 1.00 95.50 91 GLY A O 1
ATOM 700 N N . THR A 1 92 ? 16.621 0.108 -6.060 1.00 97.69 92 THR A N 1
ATOM 701 C CA . THR A 1 92 ? 16.028 0.009 -4.724 1.00 97.69 92 THR A CA 1
ATOM 702 C C . THR A 1 92 ? 14.745 0.820 -4.645 1.00 97.69 92 THR A C 1
ATOM 704 O O . THR A 1 92 ? 14.755 2.039 -4.787 1.00 97.69 92 THR A O 1
ATOM 707 N N . VAL A 1 93 ? 13.638 0.139 -4.359 1.00 98.25 93 VAL A N 1
ATOM 708 C CA . VAL A 1 93 ? 12.319 0.751 -4.180 1.00 98.25 93 VAL A CA 1
ATOM 709 C C . VAL A 1 93 ? 12.093 1.014 -2.697 1.00 98.25 93 VAL A C 1
ATOM 711 O O . VAL A 1 93 ? 12.246 0.111 -1.865 1.00 98.25 93 VAL A O 1
ATOM 714 N N . GLN A 1 94 ? 11.694 2.234 -2.344 1.00 98.62 94 GLN A N 1
ATOM 715 C CA . GLN A 1 94 ? 11.212 2.519 -0.998 1.00 98.62 94 GLN A CA 1
ATOM 716 C C . GLN A 1 94 ? 9.739 2.111 -0.897 1.00 98.62 94 GLN A C 1
ATOM 718 O O . GLN A 1 94 ? 8.896 2.479 -1.712 1.00 98.62 94 GLN A O 1
ATOM 723 N N . LEU A 1 95 ? 9.428 1.321 0.125 1.00 97.81 95 LEU A N 1
ATOM 724 C CA . LEU A 1 95 ? 8.123 0.719 0.336 1.00 97.81 95 LEU A CA 1
ATOM 725 C C . LEU A 1 95 ? 7.558 1.150 1.684 1.00 97.81 95 LEU A C 1
ATOM 727 O O . LEU A 1 95 ? 8.100 0.771 2.725 1.00 97.81 95 LEU A O 1
ATOM 731 N N . THR A 1 96 ? 6.434 1.860 1.676 1.00 98.38 96 THR A N 1
ATOM 732 C CA . THR A 1 96 ? 5.676 2.203 2.883 1.00 98.38 96 THR A CA 1
ATOM 733 C C . THR A 1 96 ? 4.411 1.354 2.955 1.00 98.38 96 THR A C 1
ATOM 735 O O . THR A 1 96 ? 3.547 1.391 2.082 1.00 98.38 96 THR A O 1
ATOM 738 N N . THR A 1 97 ? 4.294 0.556 4.013 1.00 96.00 97 THR A N 1
ATOM 739 C CA . THR A 1 97 ? 3.145 -0.325 4.269 1.00 96.00 97 THR A CA 1
ATOM 740 C C . THR A 1 97 ? 2.355 0.150 5.474 1.00 96.00 97 THR A C 1
ATOM 742 O O . THR A 1 97 ? 2.916 0.720 6.406 1.00 96.00 97 THR A O 1
ATOM 745 N N . PHE A 1 98 ? 1.052 -0.121 5.483 1.00 94.94 98 PHE A N 1
ATOM 746 C CA . PHE A 1 98 ? 0.132 0.380 6.507 1.00 94.94 98 PHE A CA 1
ATOM 747 C C . PHE A 1 98 ? -0.554 -0.759 7.283 1.00 94.94 98 PHE A C 1
ATOM 749 O O . PHE A 1 98 ? -1.780 -0.859 7.260 1.00 94.94 98 PHE A O 1
ATOM 756 N N . PRO A 1 99 ? 0.184 -1.659 7.960 1.00 93.75 99 PRO A N 1
ATOM 757 C CA . PRO A 1 99 ? -0.425 -2.799 8.636 1.00 93.75 99 PRO A CA 1
ATOM 758 C C . PRO A 1 99 ? -1.368 -2.367 9.764 1.00 93.75 99 PRO A C 1
ATOM 760 O O . PRO A 1 99 ? -1.017 -1.550 10.621 1.00 93.75 99 PRO A O 1
ATOM 763 N N . THR A 1 100 ? -2.556 -2.968 9.796 1.00 92.44 100 THR A N 1
ATOM 764 C CA . THR A 1 100 ? -3.552 -2.732 10.845 1.00 92.44 100 THR A CA 1
ATOM 765 C C . THR A 1 100 ? -3.450 -3.784 11.948 1.00 92.44 100 THR A C 1
ATOM 767 O O . THR A 1 100 ? -3.563 -4.987 11.699 1.00 92.44 100 THR A O 1
ATOM 770 N N . ARG A 1 101 ? -3.313 -3.327 13.196 1.00 91.25 101 ARG A N 1
ATOM 771 C CA . ARG A 1 101 ? -3.415 -4.153 14.406 1.00 91.25 101 ARG A CA 1
ATOM 772 C C . ARG A 1 101 ? -4.726 -3.865 15.121 1.00 91.25 101 ARG A C 1
ATOM 774 O O . ARG A 1 101 ? -5.094 -2.707 15.295 1.00 91.25 101 ARG A O 1
ATOM 781 N N . THR A 1 102 ? -5.412 -4.913 15.553 1.00 91.75 102 THR A N 1
ATOM 782 C CA . THR A 1 102 ? -6.666 -4.814 16.304 1.00 91.75 102 THR A CA 1
ATOM 783 C C . THR A 1 102 ? -6.463 -5.286 17.730 1.00 91.75 102 THR A C 1
ATOM 785 O O . THR A 1 102 ? -5.791 -6.291 17.950 1.00 91.75 102 THR A O 1
ATOM 788 N N . ARG A 1 103 ? -7.081 -4.602 18.690 1.00 92.94 103 ARG A N 1
ATOM 789 C CA . ARG A 1 103 ? -7.158 -5.062 20.080 1.00 92.94 103 ARG A CA 1
ATOM 790 C C . ARG A 1 103 ? -8.578 -4.919 20.605 1.00 92.94 103 ARG A C 1
ATOM 792 O O . ARG A 1 103 ? -9.261 -3.954 20.261 1.00 92.94 103 ARG A O 1
ATOM 799 N N . LYS A 1 104 ? -8.999 -5.858 21.450 1.00 95.00 104 LYS A N 1
ATOM 800 C CA . LYS A 1 104 ? -10.233 -5.713 22.222 1.00 95.00 104 LYS A CA 1
ATOM 801 C C . LYS A 1 104 ? -10.007 -4.713 23.349 1.00 95.00 104 LYS A C 1
ATOM 803 O O . LYS A 1 104 ? -8.915 -4.629 23.908 1.00 95.00 104 LYS A O 1
ATOM 808 N N . THR A 1 105 ? -11.024 -3.931 23.651 1.00 92.88 105 THR A N 1
ATOM 809 C CA . THR A 1 105 ? -11.006 -2.957 24.739 1.00 92.88 105 THR A CA 1
ATOM 810 C C . THR A 1 105 ? -12.440 -2.673 25.173 1.00 92.88 105 THR A C 1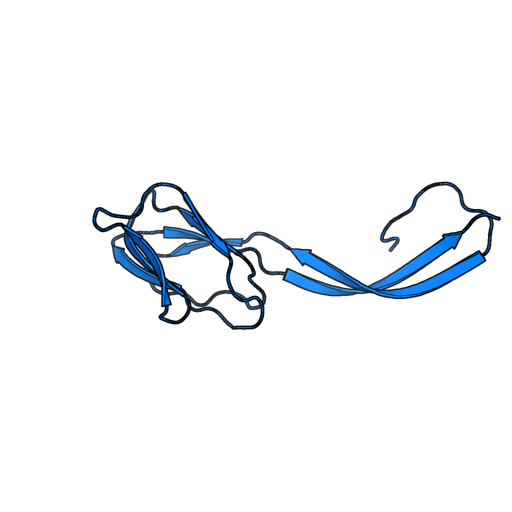
ATOM 812 O O . THR A 1 105 ? -13.385 -3.065 24.489 1.00 92.88 105 THR A O 1
ATOM 815 N N . ARG A 1 106 ? -12.608 -2.041 26.330 1.00 90.94 106 ARG A N 1
ATOM 816 C CA . ARG A 1 106 ? -13.916 -1.688 26.869 1.00 90.94 106 ARG A CA 1
ATOM 817 C C . ARG A 1 106 ? -14.265 -0.269 26.431 1.00 90.94 106 ARG A C 1
ATOM 819 O O . ARG A 1 106 ? -13.435 0.627 26.569 1.00 90.94 106 ARG A O 1
ATOM 826 N N . LEU A 1 107 ? -15.463 -0.099 25.888 1.00 88.88 107 LEU A N 1
ATOM 827 C CA . LEU A 1 107 ? -16.077 1.197 25.644 1.00 88.88 107 LEU A CA 1
ATOM 828 C C . LEU A 1 107 ? -17.165 1.401 26.694 1.00 88.88 107 LEU A C 1
ATOM 830 O O . LEU A 1 107 ? -18.076 0.579 26.808 1.00 88.88 107 LEU A O 1
ATOM 834 N N . GLU A 1 108 ? -17.028 2.484 27.442 1.00 88.81 108 GLU A N 1
ATOM 835 C CA . GLU A 1 108 ? -18.019 2.977 28.389 1.00 88.81 108 GLU A CA 1
ATOM 836 C C . GLU A 1 108 ? -18.628 4.241 27.785 1.00 88.81 108 GLU A C 1
ATOM 838 O O . GLU A 1 108 ? -17.900 5.102 27.285 1.00 88.81 108 GLU A O 1
ATOM 843 N N . VAL A 1 109 ? -19.956 4.296 27.749 1.00 84.69 109 VAL A N 1
ATOM 844 C CA . VAL A 1 109 ? -20.723 5.433 27.239 1.00 84.69 109 VAL A CA 1
ATOM 845 C C . VAL A 1 109 ? -21.706 5.834 28.316 1.00 84.69 109 VAL A C 1
ATOM 847 O O . VAL A 1 109 ? -22.574 5.038 28.668 1.00 84.69 109 VAL A O 1
ATOM 850 N N . THR A 1 110 ? -21.569 7.054 28.812 1.00 85.19 110 THR A N 1
ATOM 851 C CA . THR A 1 110 ? -22.520 7.660 29.741 1.00 85.19 110 THR A CA 1
ATOM 852 C C . THR A 1 110 ? -23.378 8.641 28.956 1.00 85.19 110 THR A C 1
ATOM 854 O O . THR A 1 110 ? -22.843 9.486 28.237 1.00 85.19 110 THR A O 1
ATOM 857 N N . VAL A 1 111 ? -24.695 8.488 29.039 1.00 78.88 111 VAL A N 1
ATOM 858 C CA . VAL A 1 111 ? -25.667 9.376 28.390 1.00 78.88 111 VAL A CA 1
ATOM 859 C C . VAL A 1 111 ? -26.296 10.222 29.493 1.00 78.88 111 VAL A C 1
ATOM 861 O O . VAL A 1 111 ? -26.701 9.659 30.505 1.00 78.88 111 VAL A O 1
ATOM 864 N N . GLY A 1 112 ? -26.283 11.549 29.341 1.00 77.25 112 GLY A N 1
ATOM 865 C CA . GLY A 1 112 ? -27.023 12.447 30.235 1.00 77.25 112 GLY A CA 1
ATOM 866 C C . GLY A 1 112 ? -28.524 12.336 29.974 1.00 77.25 112 GLY A C 1
ATOM 867 O O . GLY A 1 112 ? -28.909 11.987 28.857 1.00 77.25 112 GLY A O 1
ATOM 868 N N . ASP A 1 113 ? -29.326 12.592 31.003 1.00 63.38 113 ASP A N 1
ATOM 869 C CA . ASP A 1 113 ? -30.790 12.558 30.911 1.00 63.38 113 ASP A CA 1
ATOM 870 C C . ASP A 1 113 ? -31.353 13.682 30.023 1.00 63.38 113 ASP A C 1
ATOM 872 O O . ASP A 1 113 ? -30.768 14.794 30.011 1.00 63.38 113 ASP A O 1
#

pLDDT: mean 90.89, std 9.55, range [56.06, 98.62]

Foldseek 3Di:
DAPDDDDDADADKDKDKDKDKDWDKDKDKDFFKDKDDAQFQKKKKAQCFWFFAFKDKVNHTQDGDPRGDHGMDMDGDDNHDGIIMGTDGGTIMMMMTIHMDMDIDMHMDGHHD

Radius of gyration: 20.59 Å; chains: 1; bounding box: 48×29×55 Å

Secondary structure (DSSP, 8-state):
--S---S---SPEEEEEEEEEEE--EEEEESS-EEPPTT--EEEEEEEEEEEEEEEETTEEEEE-TT---SEEEEE--SSSPPEEEEEEEEEEEEEE--EEEEEEEEEEE---

Sequence (113 aa):
RVLAARGDPNGVTHCRIVTVARTTPRTRHVSRAVTLPRRTPRIQFDFANASVERVRVNGRVVLARPDGLTGTATVDVSRRATLRVSFEGTGTVQLTTFPTRTRKTRLEVTVGD